Protein AF-A0A4Z1JIU3-F1 (afdb_monomer_lite)

pLDDT: mean 80.01, std 9.58, range [49.5, 91.19]

Radius of gyration: 16.99 Å; chains: 1; bounding box: 35×42×47 Å

Sequence (104 aa):
MFAVFFPEVLVALAAEQWISAEQSVRVFRALGHYSWTIRHRSFADMGGIIVAPKDSDHFAIDSYQLAHMIRNNYISLPPIDINDIRAVNKADGLARAVTMAQMA

Secondary structure (DSSP, 8-state):
-HHHHHHHHHHHHHHHHHHHHHHHHHHHHHTT-TT--HHHHHHIIIII-EE--SSS--EE--HHHHHHHHHTTS-PPP---HHHHHHHHHHHHHHHHHHHHH--

Organism: NCBI:txid278944

Structure (mmCIF, N/CA/C/O backbone):
data_AF-A0A4Z1JIU3-F1
#
_entry.id   AF-A0A4Z1JIU3-F1
#
loop_
_atom_site.group_PDB
_atom_site.id
_atom_site.type_symbol
_atom_site.label_atom_id
_atom_site.label_alt_id
_atom_site.label_comp_id
_atom_site.label_asym_id
_atom_site.label_entity_id
_atom_site.label_seq_id
_atom_site.pdbx_PDB_ins_code
_atom_site.Cartn_x
_atom_site.Cartn_y
_atom_site.Cartn_z
_atom_site.occupancy
_atom_site.B_iso_or_equiv
_atom_site.auth_seq_id
_atom_site.auth_comp_id
_atom_site.auth_asym_id
_atom_site.auth_atom_id
_atom_site.pdbx_PDB_model_num
ATOM 1 N N . MET A 1 1 ? 6.747 -8.770 -32.831 1.00 58.28 1 MET A N 1
ATOM 2 C CA . MET A 1 1 ? 6.940 -7.323 -32.581 1.00 58.28 1 MET A CA 1
ATOM 3 C C . MET A 1 1 ? 6.622 -6.943 -31.131 1.00 58.28 1 MET A C 1
ATOM 5 O O . MET A 1 1 ? 7.490 -6.380 -30.487 1.00 58.28 1 MET A O 1
ATOM 9 N N . PHE A 1 2 ? 5.468 -7.333 -30.566 1.00 63.16 2 PHE A N 1
ATOM 10 C CA . PHE A 1 2 ? 5.099 -7.046 -29.160 1.00 63.16 2 PHE A CA 1
ATOM 11 C C . PHE A 1 2 ? 6.048 -7.612 -28.086 1.00 63.16 2 PHE A C 1
ATOM 13 O O . PHE A 1 2 ? 6.245 -6.976 -27.057 1.00 63.16 2 PHE A O 1
ATOM 20 N N . ALA A 1 3 ? 6.691 -8.758 -28.338 1.00 71.88 3 ALA A N 1
ATOM 21 C CA . ALA A 1 3 ? 7.608 -9.389 -27.381 1.00 71.88 3 ALA A CA 1
ATOM 22 C C . ALA A 1 3 ? 8.849 -8.540 -27.032 1.00 71.88 3 ALA A C 1
ATOM 24 O O . ALA A 1 3 ? 9.443 -8.748 -25.982 1.00 71.88 3 ALA A O 1
ATOM 25 N N . VAL A 1 4 ? 9.230 -7.582 -27.886 1.00 76.25 4 VAL A N 1
ATOM 26 C CA . VAL A 1 4 ? 10.398 -6.712 -27.654 1.00 76.25 4 VAL A CA 1
ATOM 27 C C . VAL A 1 4 ? 10.044 -5.508 -26.775 1.00 76.25 4 VAL A C 1
ATOM 29 O O . VAL A 1 4 ? 10.874 -5.074 -25.989 1.00 76.25 4 VAL A O 1
ATOM 32 N N . PHE A 1 5 ? 8.808 -5.001 -26.859 1.00 80.50 5 PHE A N 1
ATOM 33 C CA . PHE A 1 5 ? 8.344 -3.843 -26.077 1.00 80.50 5 PHE A CA 1
ATOM 34 C C . PHE A 1 5 ? 7.777 -4.224 -24.709 1.00 80.50 5 PHE A C 1
ATOM 36 O O . PHE A 1 5 ? 7.725 -3.399 -23.800 1.00 80.50 5 PHE A O 1
ATOM 43 N N . PHE A 1 6 ? 7.353 -5.477 -24.547 1.00 85.44 6 PHE A N 1
ATOM 44 C CA . PHE A 1 6 ? 6.758 -5.961 -23.305 1.00 85.44 6 PHE A CA 1
ATOM 45 C C . PHE A 1 6 ? 7.643 -5.753 -22.058 1.00 85.44 6 PHE A C 1
ATOM 47 O O . PHE A 1 6 ? 7.107 -5.319 -21.038 1.00 85.44 6 PHE A O 1
ATOM 54 N N . PRO A 1 7 ? 8.976 -5.971 -22.103 1.00 88.56 7 PRO A N 1
ATOM 55 C CA . PRO A 1 7 ? 9.847 -5.684 -20.963 1.00 88.56 7 PRO A CA 1
ATOM 56 C C . PRO A 1 7 ? 9.845 -4.207 -20.558 1.00 88.56 7 PRO A C 1
ATOM 58 O O . PRO A 1 7 ? 9.828 -3.901 -19.371 1.00 88.56 7 PRO A O 1
ATOM 61 N N . GLU A 1 8 ? 9.822 -3.287 -21.522 1.00 89.19 8 GLU A N 1
ATOM 62 C CA . GLU A 1 8 ? 9.842 -1.845 -21.252 1.00 89.19 8 GLU A CA 1
ATOM 63 C C . GLU A 1 8 ? 8.516 -1.365 -20.651 1.00 89.19 8 GLU A C 1
ATOM 65 O O . GLU A 1 8 ? 8.508 -0.615 -19.676 1.00 89.19 8 GLU A O 1
ATOM 70 N N . VAL A 1 9 ? 7.392 -1.898 -21.144 1.00 88.19 9 VAL A N 1
ATOM 71 C CA . VAL A 1 9 ? 6.069 -1.686 -20.537 1.00 88.19 9 VAL A CA 1
ATOM 72 C C . VAL A 1 9 ? 6.032 -2.226 -19.106 1.00 88.19 9 VAL A C 1
ATOM 74 O O . VAL A 1 9 ? 5.537 -1.551 -18.207 1.00 88.19 9 VAL A O 1
ATOM 77 N N . LEU A 1 10 ? 6.592 -3.415 -18.862 1.00 88.69 10 LEU A N 1
ATOM 78 C CA . LEU A 1 10 ? 6.646 -4.003 -17.524 1.00 88.69 10 LEU A CA 1
ATOM 79 C C . LEU A 1 10 ? 7.479 -3.150 -16.556 1.00 88.69 10 LEU A C 1
ATOM 81 O O . LEU A 1 10 ? 7.066 -2.943 -15.416 1.00 88.69 10 LEU A O 1
ATOM 85 N N . VAL A 1 11 ? 8.622 -2.626 -17.009 1.00 90.50 11 VAL A N 1
ATOM 86 C CA . VAL A 1 11 ? 9.456 -1.710 -16.216 1.00 90.50 11 VAL A CA 1
ATOM 87 C C . VAL A 1 11 ? 8.703 -0.414 -15.912 1.00 90.50 11 VAL A C 1
ATOM 89 O O . VAL A 1 11 ? 8.722 0.033 -14.766 1.00 90.50 11 VAL A O 1
ATOM 92 N N . ALA A 1 12 ? 8.001 0.161 -16.891 1.00 91.19 12 ALA A N 1
ATOM 93 C CA . ALA A 1 12 ? 7.203 1.369 -16.691 1.00 91.19 12 ALA A CA 1
ATOM 94 C C . ALA A 1 12 ? 6.082 1.157 -15.657 1.00 91.19 12 ALA A C 1
ATOM 96 O O . ALA A 1 12 ? 5.943 1.954 -14.731 1.00 91.19 12 ALA A O 1
ATOM 97 N N . LEU A 1 13 ? 5.346 0.045 -15.750 1.00 90.19 13 LEU A N 1
ATOM 98 C CA . LEU A 1 13 ? 4.299 -0.311 -14.785 1.00 90.19 13 LEU A CA 1
ATOM 99 C C . LEU A 1 13 ? 4.870 -0.558 -13.382 1.00 90.19 13 LEU A C 1
ATOM 101 O O . LEU A 1 13 ? 4.293 -0.124 -12.386 1.00 90.19 13 LEU A O 1
ATOM 105 N N . ALA A 1 14 ? 6.022 -1.224 -13.279 1.00 87.88 14 ALA A N 1
ATOM 106 C CA . ALA A 1 14 ? 6.692 -1.433 -11.997 1.00 87.88 14 ALA A CA 1
ATOM 107 C C . ALA A 1 14 ? 7.151 -0.104 -11.370 1.00 87.88 14 ALA A C 1
ATOM 109 O O . ALA A 1 14 ? 6.994 0.096 -10.163 1.00 87.88 14 ALA A O 1
ATOM 110 N N . ALA A 1 15 ? 7.671 0.820 -12.182 1.00 89.62 15 ALA A N 1
ATOM 111 C CA . ALA A 1 15 ? 8.046 2.158 -11.735 1.00 89.62 15 ALA A CA 1
ATOM 112 C C . ALA A 1 15 ? 6.824 2.962 -11.263 1.00 89.62 15 ALA A C 1
ATOM 114 O O . ALA A 1 15 ? 6.879 3.604 -10.215 1.00 89.62 15 ALA A O 1
ATOM 115 N N . GLU A 1 16 ? 5.701 2.881 -11.978 1.00 89.69 16 GLU A N 1
ATOM 116 C CA . GLU A 1 16 ? 4.442 3.517 -11.581 1.00 89.69 16 GLU A CA 1
ATOM 117 C C . GLU A 1 16 ? 3.942 2.990 -10.229 1.00 89.69 16 GLU A C 1
ATOM 119 O O . GLU A 1 16 ? 3.629 3.774 -9.328 1.00 89.69 16 GLU A O 1
ATOM 124 N N . GLN A 1 17 ? 3.948 1.667 -10.042 1.00 85.75 17 GLN A N 1
ATOM 125 C CA . GLN A 1 17 ? 3.573 1.037 -8.775 1.00 85.75 17 GLN A CA 1
ATOM 126 C C . GLN A 1 17 ? 4.471 1.489 -7.620 1.00 85.75 17 GLN A C 1
ATOM 128 O O . GLN A 1 17 ? 3.978 1.744 -6.518 1.00 85.75 17 GLN A O 1
ATOM 133 N N . TRP A 1 18 ? 5.775 1.637 -7.872 1.00 86.38 18 TRP A N 1
ATOM 134 C CA . TRP A 1 18 ? 6.722 2.143 -6.883 1.00 86.38 18 TRP A CA 1
ATOM 135 C C . TRP A 1 18 ? 6.436 3.599 -6.502 1.00 86.38 18 TRP A C 1
ATOM 137 O O . TRP A 1 18 ? 6.327 3.922 -5.318 1.00 86.38 18 TRP A O 1
ATOM 147 N N . ILE A 1 19 ? 6.261 4.477 -7.494 1.00 89.75 19 ILE A N 1
ATOM 148 C CA . ILE A 1 19 ? 5.982 5.903 -7.274 1.00 89.75 19 ILE A CA 1
ATOM 149 C C . ILE A 1 19 ? 4.660 6.081 -6.522 1.00 89.75 19 ILE A C 1
ATOM 151 O O . ILE A 1 19 ? 4.607 6.808 -5.527 1.00 89.75 19 ILE A O 1
ATOM 155 N N . SER A 1 20 ? 3.601 5.386 -6.946 1.00 88.81 20 SER A N 1
ATOM 156 C CA . SER A 1 20 ? 2.312 5.394 -6.247 1.00 88.81 20 SER A CA 1
ATOM 157 C C . SER A 1 20 ? 2.464 4.889 -4.808 1.00 88.81 20 SER A C 1
ATOM 159 O O . SER A 1 20 ? 1.862 5.439 -3.879 1.00 88.81 20 SER A O 1
ATOM 161 N N . ALA A 1 21 ? 3.357 3.922 -4.578 1.00 86.44 21 ALA A N 1
ATOM 162 C CA . ALA A 1 21 ? 3.614 3.443 -3.234 1.00 86.44 21 ALA A CA 1
ATOM 163 C C . ALA A 1 21 ? 4.331 4.420 -2.317 1.00 86.44 21 ALA A C 1
ATOM 165 O O . ALA A 1 21 ? 3.948 4.560 -1.151 1.00 86.44 21 ALA A O 1
ATOM 166 N N . GLU A 1 22 ? 5.307 5.153 -2.834 1.00 88.19 22 GLU A N 1
ATOM 167 C CA . GLU A 1 22 ? 5.910 6.247 -2.085 1.00 88.19 22 GLU A CA 1
ATOM 168 C C . GLU A 1 22 ? 4.900 7.353 -1.771 1.00 88.19 22 GLU A C 1
ATOM 170 O O . GLU A 1 22 ? 4.905 7.899 -0.664 1.00 88.19 22 GLU A O 1
ATOM 175 N N . GLN A 1 23 ? 4.007 7.674 -2.711 1.00 91.19 23 GLN A N 1
ATOM 176 C CA . GLN A 1 23 ? 2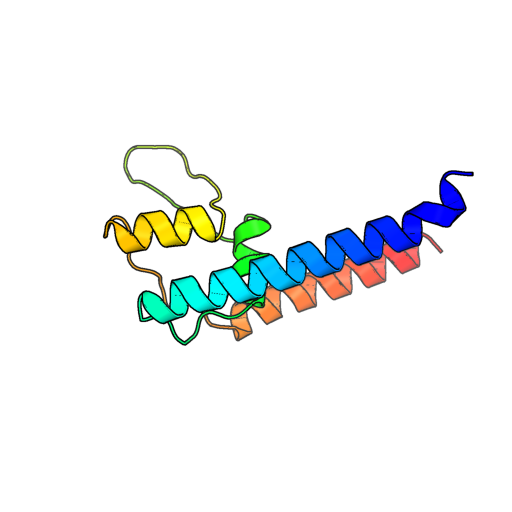.956 8.667 -2.489 1.00 91.19 23 GLN A CA 1
ATOM 177 C C . GLN A 1 23 ? 2.012 8.251 -1.357 1.00 91.19 23 GLN A C 1
ATOM 179 O O . GLN A 1 23 ? 1.713 9.075 -0.492 1.00 91.19 23 GLN A O 1
ATOM 184 N N . SER A 1 24 ? 1.608 6.979 -1.299 1.00 89.06 24 SER A N 1
ATOM 185 C CA . SER A 1 24 ? 0.808 6.450 -0.186 1.00 89.06 24 SER A CA 1
ATOM 186 C C . SER A 1 24 ? 1.510 6.654 1.161 1.00 89.06 24 SER A C 1
ATOM 188 O O . SER A 1 24 ? 0.916 7.198 2.091 1.00 89.06 24 SER A O 1
ATOM 190 N N . VAL A 1 25 ? 2.810 6.349 1.261 1.00 89.81 25 VAL A N 1
ATOM 191 C CA . VAL A 1 25 ? 3.586 6.590 2.493 1.00 89.81 25 VAL A CA 1
ATOM 192 C C . VAL A 1 25 ? 3.583 8.061 2.899 1.00 89.81 25 VAL A C 1
ATOM 194 O O . VAL A 1 25 ? 3.441 8.368 4.082 1.00 89.81 25 VAL A O 1
ATOM 197 N N . ARG A 1 26 ? 3.691 8.987 1.941 1.00 90.44 26 ARG A N 1
ATOM 198 C CA . ARG A 1 26 ? 3.614 10.428 2.230 1.00 90.44 26 ARG A CA 1
ATOM 199 C C . ARG A 1 26 ? 2.242 10.829 2.773 1.00 90.44 26 ARG A C 1
ATOM 201 O O . ARG A 1 26 ? 2.187 11.591 3.735 1.00 90.44 26 ARG A O 1
ATOM 208 N N . VAL A 1 27 ? 1.158 10.299 2.205 1.00 90.19 27 VAL A N 1
ATOM 209 C CA . VAL A 1 27 ? -0.217 10.563 2.666 1.00 90.19 27 VAL A CA 1
ATOM 210 C C . VAL A 1 27 ? -0.419 10.058 4.094 1.00 90.19 27 VAL A C 1
ATOM 212 O O . VAL A 1 27 ? -0.848 10.825 4.952 1.00 90.19 27 VAL A O 1
ATOM 215 N N . PHE A 1 28 ? -0.054 8.809 4.388 1.00 88.69 28 PHE A N 1
ATOM 216 C CA . PHE A 1 28 ? -0.204 8.247 5.735 1.00 88.69 28 PHE A CA 1
ATOM 217 C C . PHE A 1 28 ? 0.693 8.934 6.764 1.00 88.69 28 PHE A C 1
ATOM 219 O O . PHE A 1 28 ? 0.261 9.185 7.888 1.00 88.6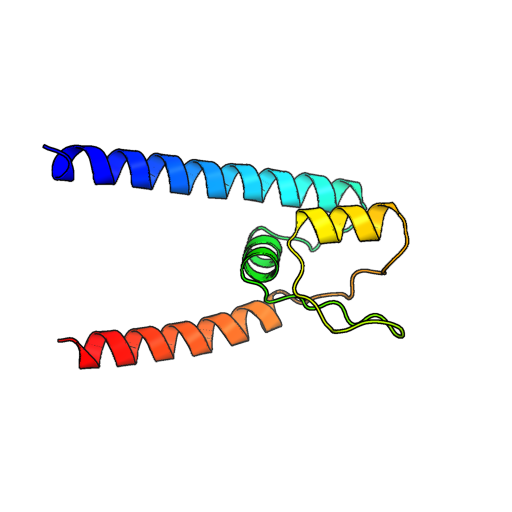9 28 PHE A O 1
ATOM 226 N N . ARG A 1 29 ? 1.908 9.332 6.373 1.00 88.88 29 ARG A N 1
ATOM 227 C CA . ARG A 1 29 ? 2.785 10.134 7.230 1.00 88.88 29 ARG A CA 1
ATOM 228 C C . ARG A 1 29 ? 2.174 11.500 7.550 1.00 88.88 29 ARG A C 1
ATOM 230 O O . ARG A 1 29 ? 2.250 11.930 8.695 1.00 88.88 29 ARG A O 1
ATOM 237 N N . ALA A 1 30 ? 1.535 12.152 6.577 1.00 88.88 30 ALA A N 1
ATOM 238 C CA . ALA A 1 30 ? 0.819 13.412 6.795 1.00 88.88 30 ALA A CA 1
ATOM 239 C C . ALA A 1 30 ? -0.402 13.253 7.721 1.00 88.88 30 ALA A C 1
ATOM 241 O O . ALA A 1 30 ? -0.773 14.201 8.404 1.00 88.88 30 ALA A O 1
ATOM 242 N N . LEU A 1 31 ? -0.992 12.055 7.781 1.00 86.06 31 LEU A N 1
ATOM 243 C CA . LEU A 1 31 ? -2.051 11.689 8.730 1.00 86.06 31 LEU A CA 1
ATOM 244 C C . LEU A 1 31 ? -1.510 11.280 10.118 1.00 86.06 31 LEU A C 1
ATOM 246 O O . LEU A 1 31 ? -2.290 10.923 10.992 1.00 86.06 31 LEU A O 1
ATOM 250 N N . GLY A 1 32 ? -0.189 11.327 10.341 1.00 85.69 32 GLY A N 1
ATOM 251 C CA . GLY A 1 32 ? 0.449 10.970 11.615 1.00 85.69 32 GLY A CA 1
ATOM 252 C C . GLY A 1 32 ? 0.837 9.491 11.755 1.00 85.69 32 GLY A C 1
ATOM 253 O O . GLY A 1 32 ? 1.355 9.089 12.796 1.00 85.69 32 GLY A O 1
ATOM 254 N N . HIS A 1 33 ? 0.653 8.675 10.714 1.00 85.69 33 HIS A N 1
ATOM 255 C CA . HIS A 1 33 ? 0.975 7.245 10.720 1.00 85.69 33 HIS A CA 1
ATOM 256 C C . HIS A 1 33 ? 2.383 6.975 10.168 1.00 85.69 33 HIS A C 1
ATOM 258 O O . HIS A 1 33 ? 2.566 6.557 9.024 1.00 85.69 33 HIS A O 1
ATOM 264 N N . TYR A 1 34 ? 3.407 7.203 10.995 1.00 83.25 34 TYR A N 1
ATOM 265 C CA . TYR A 1 34 ? 4.818 7.033 10.609 1.00 83.25 34 TYR A CA 1
ATOM 266 C C . TYR A 1 34 ? 5.255 5.575 10.401 1.00 83.25 34 TYR A C 1
ATOM 268 O O . TYR A 1 34 ? 6.249 5.336 9.716 1.00 83.25 34 TYR A O 1
ATOM 276 N N . SER A 1 35 ? 4.528 4.610 10.970 1.00 84.25 35 SER A N 1
ATOM 277 C CA . SER A 1 35 ? 4.785 3.173 10.799 1.00 84.25 35 SER A CA 1
ATOM 278 C C . SER A 1 35 ? 4.334 2.634 9.438 1.00 84.25 35 SER A C 1
ATOM 280 O O . SER A 1 35 ? 4.715 1.523 9.066 1.00 84.25 35 SER A O 1
ATOM 282 N N . TRP A 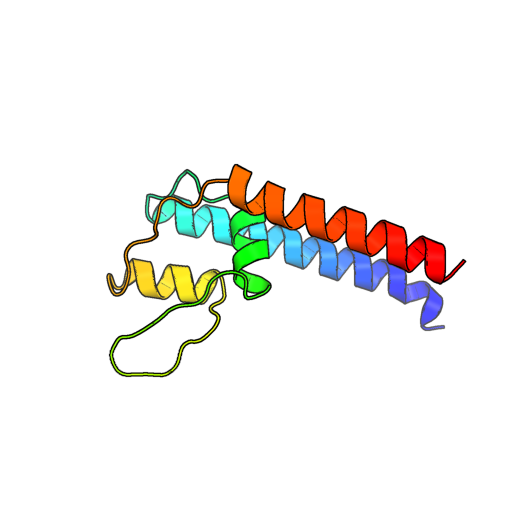1 36 ? 3.554 3.407 8.674 1.00 85.38 36 TRP A N 1
ATOM 283 C CA . TRP A 1 36 ? 3.090 2.999 7.354 1.00 85.38 36 TRP A CA 1
ATOM 284 C C . TRP A 1 36 ? 4.257 2.930 6.365 1.00 85.38 36 TRP A C 1
ATOM 286 O O . TRP A 1 36 ? 5.000 3.892 6.165 1.00 85.38 36 TRP A O 1
ATOM 296 N N . THR A 1 37 ? 4.411 1.780 5.712 1.00 87.56 37 THR A N 1
ATOM 297 C CA . THR A 1 37 ? 5.480 1.530 4.733 1.00 87.56 37 THR A CA 1
ATOM 298 C C . THR A 1 37 ? 4.902 1.109 3.387 1.00 87.56 37 THR A C 1
ATOM 300 O O . THR A 1 37 ? 3.735 0.739 3.295 1.00 87.56 37 THR A O 1
ATOM 303 N N . ILE A 1 38 ? 5.736 1.093 2.341 1.00 86.06 38 ILE A N 1
ATOM 304 C CA . ILE A 1 38 ? 5.363 0.603 1.000 1.00 86.06 38 ILE A CA 1
ATOM 305 C C . ILE A 1 38 ? 4.710 -0.789 1.065 1.00 86.06 38 ILE A C 1
ATOM 307 O O . ILE A 1 38 ? 3.734 -1.045 0.368 1.00 86.06 38 ILE A O 1
ATOM 311 N N . ARG A 1 39 ? 5.185 -1.667 1.962 1.00 84.00 39 ARG A N 1
ATOM 312 C CA . ARG A 1 39 ? 4.606 -3.006 2.152 1.00 84.00 39 ARG A CA 1
ATOM 313 C C . ARG A 1 39 ? 3.172 -2.971 2.673 1.00 84.00 39 ARG A C 1
ATOM 315 O O . ARG A 1 39 ? 2.380 -3.802 2.251 1.00 84.00 39 ARG A O 1
ATOM 322 N N . HIS A 1 40 ? 2.843 -2.028 3.555 1.00 85.38 40 HIS A N 1
ATOM 323 C CA . HIS A 1 40 ? 1.482 -1.880 4.073 1.00 85.38 40 HIS A CA 1
ATOM 324 C C . HIS A 1 40 ? 0.514 -1.489 2.964 1.00 85.38 40 HIS A C 1
ATOM 326 O O . HIS A 1 40 ? -0.557 -2.078 2.857 1.00 85.38 40 HIS A O 1
ATOM 332 N N . ARG A 1 41 ? 0.927 -0.570 2.082 1.00 86.94 41 ARG A N 1
ATOM 333 C CA . ARG A 1 41 ? 0.159 -0.272 0.874 1.00 86.94 41 ARG A CA 1
ATOM 334 C C . ARG A 1 41 ? -0.031 -1.512 0.018 1.00 86.94 41 ARG A C 1
ATOM 336 O O . ARG A 1 41 ? -1.164 -1.809 -0.323 1.00 86.94 41 ARG A O 1
ATOM 343 N N . SER A 1 42 ? 1.049 -2.203 -0.355 1.00 82.44 42 SER A N 1
ATOM 344 C CA . SER A 1 42 ? 0.925 -3.356 -1.253 1.00 82.44 42 SER A CA 1
ATOM 345 C C . SER A 1 42 ? 0.014 -4.424 -0.652 1.00 82.44 42 SER A C 1
ATOM 347 O O . SER A 1 42 ? -0.775 -5.021 -1.367 1.00 82.44 42 SER A O 1
ATOM 349 N N . PHE A 1 43 ? 0.074 -4.620 0.665 1.00 83.38 43 PHE A N 1
ATOM 350 C CA . PHE A 1 43 ? -0.824 -5.519 1.377 1.00 83.38 43 PHE A CA 1
ATOM 351 C C . PHE A 1 43 ? -2.290 -5.062 1.311 1.00 83.38 43 PHE A C 1
ATOM 353 O O . PHE A 1 43 ? -3.159 -5.873 1.007 1.00 83.38 43 PHE A O 1
ATOM 360 N N . ALA A 1 44 ? -2.565 -3.774 1.538 1.00 86.25 44 ALA A N 1
ATOM 361 C CA . ALA A 1 44 ? -3.907 -3.203 1.414 1.00 86.25 44 ALA A CA 1
ATOM 362 C C . ALA A 1 44 ? -4.454 -3.321 -0.018 1.00 86.25 44 ALA A C 1
ATOM 364 O O . ALA A 1 44 ? -5.537 -3.854 -0.218 1.00 86.25 44 ALA A O 1
ATOM 365 N N . ASP A 1 45 ? -3.672 -2.917 -1.020 1.00 84.06 45 ASP A N 1
ATOM 366 C CA . ASP A 1 45 ? -4.077 -2.926 -2.430 1.00 84.06 45 ASP A CA 1
ATOM 367 C C . ASP A 1 45 ? -4.290 -4.351 -2.977 1.00 84.06 45 ASP A C 1
ATOM 369 O O . ASP A 1 45 ? -5.077 -4.550 -3.897 1.00 84.06 45 ASP A O 1
ATOM 373 N N . MET A 1 46 ? -3.630 -5.363 -2.398 1.00 83.38 46 MET A N 1
ATOM 374 C CA . MET A 1 46 ? -3.889 -6.782 -2.691 1.00 83.38 46 MET A CA 1
ATOM 375 C C . MET A 1 46 ? -5.158 -7.326 -2.010 1.00 83.38 46 MET A C 1
ATOM 377 O O . MET A 1 46 ? -5.478 -8.502 -2.171 1.00 83.38 46 MET A O 1
ATOM 381 N N . GLY A 1 47 ? -5.871 -6.504 -1.236 1.00 81.75 47 GLY A N 1
ATOM 382 C CA . GLY A 1 47 ? -7.059 -6.897 -0.481 1.00 81.75 47 GLY A CA 1
ATOM 383 C C . GLY A 1 47 ? -6.761 -7.540 0.875 1.00 81.75 47 GLY A C 1
ATOM 384 O O . GLY A 1 47 ? -7.635 -8.170 1.463 1.00 81.75 47 GLY A O 1
ATOM 385 N N . GLY A 1 48 ? -5.541 -7.385 1.396 1.00 81.12 48 GLY A N 1
ATOM 386 C CA . GLY A 1 48 ? -5.152 -7.890 2.716 1.00 81.12 48 GLY A CA 1
ATOM 387 C C . GLY A 1 48 ? -5.801 -7.141 3.885 1.00 81.12 48 GLY A C 1
ATOM 388 O O . GLY A 1 48 ? -5.782 -7.631 5.013 1.00 81.12 48 GLY A O 1
ATOM 389 N N . ILE A 1 49 ? -6.393 -5.969 3.631 1.00 82.75 49 ILE A N 1
ATOM 390 C CA . ILE A 1 49 ? -7.144 -5.197 4.625 1.00 82.75 49 ILE A CA 1
ATOM 391 C C . ILE A 1 49 ? -8.627 -5.244 4.272 1.00 82.75 49 ILE A C 1
ATOM 393 O O . ILE A 1 49 ? -9.043 -4.795 3.204 1.00 82.75 49 ILE A O 1
ATOM 397 N N . ILE A 1 50 ? -9.422 -5.765 5.205 1.00 84.00 50 ILE A N 1
ATOM 398 C CA . ILE A 1 50 ? -10.873 -5.882 5.083 1.00 84.00 50 ILE A CA 1
ATOM 399 C C . ILE A 1 50 ? -11.508 -5.011 6.160 1.00 84.00 50 ILE A C 1
ATOM 401 O O . ILE A 1 50 ? -11.181 -5.135 7.342 1.00 84.00 50 ILE A O 1
ATOM 405 N N . VAL A 1 51 ? -12.422 -4.132 5.753 1.00 83.25 51 VAL A N 1
ATOM 406 C CA . VAL A 1 51 ? -13.243 -3.360 6.687 1.00 83.25 51 VAL A CA 1
ATOM 407 C C . VAL A 1 51 ? -14.534 -4.116 6.940 1.00 83.25 51 VAL A C 1
ATOM 409 O O . VAL A 1 51 ? -15.173 -4.628 6.021 1.00 83.25 51 VAL A O 1
ATOM 412 N N . ALA A 1 52 ? -14.911 -4.170 8.214 1.00 81.75 52 ALA A N 1
ATOM 413 C CA . ALA A 1 52 ? -16.123 -4.806 8.695 1.00 81.75 52 ALA A CA 1
ATOM 414 C C . ALA A 1 52 ? -17.060 -3.769 9.330 1.00 81.75 52 ALA A C 1
ATOM 416 O O . ALA A 1 52 ? -16.991 -3.548 10.543 1.00 81.75 52 ALA A O 1
ATOM 417 N N . PRO A 1 53 ? -17.913 -3.096 8.539 1.00 79.94 53 PRO A N 1
ATOM 418 C CA . PRO A 1 53 ? -18.959 -2.244 9.088 1.00 79.94 53 PRO A CA 1
ATOM 419 C C . PRO A 1 53 ? -19.986 -3.082 9.855 1.00 79.94 53 PRO A C 1
ATOM 421 O O . PRO A 1 53 ? -20.185 -4.256 9.561 1.00 79.94 53 PRO A O 1
ATOM 424 N N . LYS A 1 54 ? -20.665 -2.477 10.836 1.00 77.88 54 LYS A N 1
ATOM 425 C CA . LYS A 1 54 ? -21.739 -3.160 11.580 1.00 77.88 54 LYS A CA 1
ATOM 426 C C . LYS A 1 54 ? -22.988 -3.419 10.733 1.00 77.88 54 LYS A C 1
ATOM 428 O O . LYS A 1 54 ? -23.695 -4.381 11.003 1.00 77.88 54 LYS A O 1
ATOM 433 N N . ASP A 1 55 ? -23.228 -2.570 9.735 1.00 78.06 55 ASP A N 1
ATOM 434 C CA . ASP A 1 55 ? -24.494 -2.515 8.994 1.00 78.06 55 ASP A CA 1
ATOM 435 C C . ASP A 1 55 ? -24.381 -3.005 7.538 1.00 78.06 55 ASP A C 1
ATOM 437 O O . ASP A 1 55 ? -25.353 -2.929 6.789 1.00 78.06 55 ASP A O 1
ATOM 441 N N . SER A 1 56 ? -23.211 -3.487 7.102 1.00 78.69 56 SER A N 1
ATOM 442 C CA . SER A 1 56 ? -23.006 -3.964 5.730 1.00 78.69 56 SER A CA 1
ATOM 443 C C . SER A 1 56 ? -22.020 -5.123 5.656 1.00 78.69 56 SER A C 1
ATOM 445 O O . SER A 1 56 ? -21.243 -5.355 6.582 1.00 78.69 56 SER A O 1
ATOM 447 N N . ASP A 1 57 ? -22.004 -5.795 4.507 1.00 81.50 57 ASP A N 1
ATOM 448 C CA . ASP A 1 57 ? -21.039 -6.850 4.220 1.00 81.50 57 ASP A CA 1
ATOM 449 C C . ASP A 1 57 ? -19.592 -6.344 4.273 1.00 81.50 57 ASP A C 1
ATOM 451 O O . ASP A 1 57 ? -19.290 -5.169 4.029 1.00 81.50 57 ASP A O 1
ATOM 455 N N . HIS A 1 58 ? -18.692 -7.268 4.606 1.00 84.19 58 HIS A N 1
ATOM 456 C CA . HIS A 1 58 ? -17.256 -7.035 4.644 1.00 84.19 58 HIS A CA 1
ATOM 457 C C . HIS A 1 58 ? -16.717 -6.767 3.239 1.00 84.19 58 HIS A C 1
ATOM 459 O O . HIS A 1 58 ? -17.016 -7.509 2.303 1.00 84.19 58 HIS A O 1
ATOM 465 N N . PHE A 1 59 ? -15.869 -5.750 3.098 1.00 84.25 59 PHE A N 1
ATOM 466 C CA . PHE A 1 59 ? -15.234 -5.438 1.821 1.00 84.25 59 PHE A CA 1
ATOM 467 C C . PHE A 1 59 ? -13.744 -5.157 1.990 1.00 84.25 59 PHE A C 1
ATOM 469 O O . PHE A 1 59 ? -13.298 -4.589 2.992 1.00 84.25 59 PHE A O 1
ATOM 476 N N . ALA A 1 60 ? -12.969 -5.595 0.999 1.00 85.81 60 ALA A N 1
ATOM 477 C CA . ALA A 1 60 ? -11.558 -5.266 0.896 1.00 85.81 60 ALA A CA 1
ATOM 478 C C . ALA A 1 60 ? -11.406 -3.800 0.482 1.00 85.81 60 ALA A C 1
ATOM 480 O O . ALA A 1 60 ? -12.166 -3.313 -0.358 1.00 85.81 60 ALA A O 1
ATOM 481 N N . ILE A 1 61 ? -10.428 -3.114 1.067 1.00 86.81 61 ILE A N 1
ATOM 482 C CA . ILE A 1 61 ? -10.156 -1.707 0.771 1.00 86.81 61 ILE A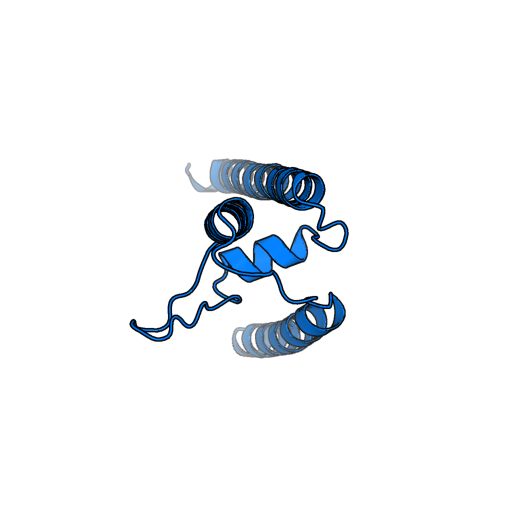 CA 1
ATOM 483 C C . ILE A 1 61 ? -8.733 -1.504 0.294 1.00 86.81 61 ILE A C 1
ATOM 485 O O . ILE A 1 61 ? -7.792 -2.096 0.821 1.00 86.81 61 ILE A O 1
ATOM 489 N N . ASP A 1 62 ? -8.583 -0.608 -0.675 1.00 88.19 62 ASP A N 1
ATOM 490 C CA . ASP A 1 62 ? -7.268 -0.164 -1.110 1.00 88.19 62 ASP A CA 1
ATOM 491 C C . ASP A 1 62 ? -6.651 0.841 -0.116 1.00 88.19 62 ASP A C 1
ATOM 493 O O . ASP A 1 62 ? -7.298 1.377 0.793 1.00 88.19 62 ASP A O 1
ATOM 497 N N . SER A 1 63 ? -5.360 1.112 -0.288 1.00 86.44 63 SER A N 1
ATOM 498 C CA . SER A 1 63 ? -4.611 2.035 0.567 1.00 86.44 63 SER A CA 1
ATOM 499 C C . SER A 1 63 ? -5.106 3.489 0.523 1.00 86.44 63 SER A C 1
ATOM 501 O O . SER A 1 63 ? -5.005 4.200 1.527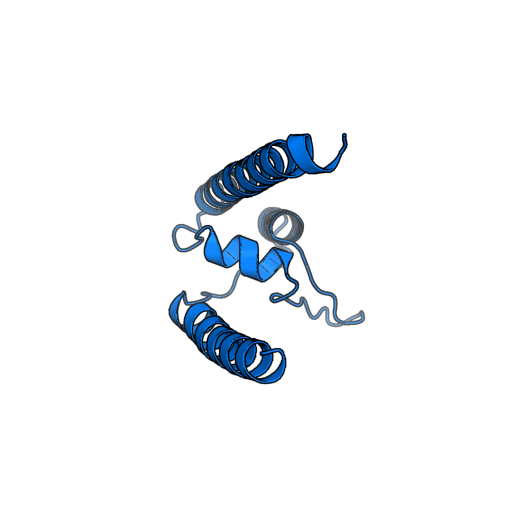 1.00 86.44 63 SER A O 1
ATOM 503 N N . TYR A 1 64 ? -5.645 3.962 -0.599 1.00 87.81 64 TYR A N 1
ATOM 504 C CA . TYR A 1 64 ? -6.150 5.330 -0.743 1.00 87.81 64 TYR A CA 1
ATOM 505 C C . TYR A 1 64 ? -7.555 5.489 -0.148 1.00 87.81 64 TYR A C 1
ATOM 507 O O . TYR A 1 64 ? -7.830 6.495 0.508 1.00 87.81 64 TYR A O 1
ATOM 515 N N . GLN A 1 65 ? -8.421 4.492 -0.309 1.00 88.00 65 GLN A N 1
ATOM 516 C CA . GLN A 1 65 ? -9.716 4.372 0.351 1.00 88.00 65 GLN A CA 1
ATOM 517 C C . GLN A 1 65 ? -9.528 4.321 1.866 1.00 88.00 65 GLN A C 1
ATOM 519 O O . GLN A 1 65 ? -10.183 5.075 2.586 1.00 88.00 65 GLN A O 1
ATOM 524 N N . LEU A 1 66 ? -8.559 3.533 2.344 1.00 87.69 66 LEU A N 1
ATOM 525 C CA . LEU A 1 66 ? -8.169 3.507 3.752 1.00 87.69 66 LEU A CA 1
ATOM 526 C C . LEU A 1 66 ? -7.767 4.904 4.248 1.00 87.69 66 LEU A C 1
ATOM 528 O O . LEU A 1 66 ? -8.282 5.380 5.260 1.00 87.69 66 LEU A O 1
ATOM 532 N N . ALA A 1 67 ? -6.891 5.595 3.510 1.00 87.06 67 ALA A N 1
ATOM 533 C CA . ALA A 1 67 ? -6.466 6.951 3.852 1.00 87.06 67 ALA A CA 1
ATOM 534 C C . ALA A 1 67 ? -7.640 7.946 3.870 1.00 87.06 67 ALA A C 1
ATOM 536 O O . ALA A 1 67 ? -7.690 8.832 4.725 1.00 87.06 67 ALA A O 1
ATOM 537 N N . HIS A 1 68 ? -8.597 7.800 2.950 1.00 88.25 68 HIS A N 1
ATOM 538 C CA . HIS A 1 68 ? -9.796 8.631 2.905 1.00 88.25 68 HIS A CA 1
ATOM 539 C C . HIS A 1 68 ? -10.696 8.399 4.125 1.00 88.25 68 HIS A C 1
ATOM 541 O O . HIS A 1 68 ? -11.174 9.357 4.734 1.00 88.25 68 HIS A O 1
ATOM 547 N N . MET A 1 69 ? -10.881 7.141 4.531 1.00 86.38 69 MET A N 1
ATOM 548 C CA . MET A 1 69 ? -11.677 6.797 5.709 1.00 86.38 69 MET A CA 1
ATOM 549 C C . MET A 1 69 ? -11.039 7.294 7.012 1.00 86.38 69 MET A C 1
ATOM 551 O O . MET A 1 69 ? -11.750 7.815 7.871 1.00 86.38 69 MET A O 1
ATOM 555 N N . ILE A 1 70 ? -9.710 7.208 7.134 1.00 87.12 70 ILE A N 1
ATOM 556 C CA . ILE A 1 70 ? -8.961 7.750 8.280 1.00 87.12 70 ILE A CA 1
ATOM 557 C C . ILE A 1 70 ? -9.069 9.274 8.321 1.00 87.12 70 ILE A C 1
ATOM 559 O O . ILE A 1 70 ? -9.369 9.843 9.367 1.00 87.12 70 ILE A O 1
ATOM 563 N N . ARG A 1 71 ? -8.884 9.951 7.178 1.00 86.69 71 ARG A N 1
ATOM 564 C CA . ARG A 1 71 ? -9.002 11.416 7.091 1.00 86.69 71 ARG A CA 1
ATOM 565 C C . ARG A 1 71 ? -10.372 11.913 7.563 1.00 86.69 71 ARG A C 1
ATOM 567 O O . ARG A 1 71 ? -10.451 12.966 8.186 1.00 86.69 71 ARG A O 1
ATOM 574 N N . ASN A 1 72 ? -11.429 11.161 7.275 1.00 86.00 72 ASN A N 1
ATOM 575 C CA . ASN A 1 72 ? -12.793 11.497 7.673 1.00 86.00 72 ASN A CA 1
ATOM 576 C C . ASN A 1 72 ? -13.180 10.963 9.069 1.00 86.00 72 ASN A C 1
ATOM 578 O O . ASN A 1 72 ? -14.336 11.088 9.457 1.00 86.00 72 ASN A O 1
ATOM 582 N N . ASN A 1 73 ? -12.237 10.390 9.829 1.00 81.19 73 ASN A N 1
ATOM 583 C CA . ASN A 1 73 ? -12.453 9.783 11.149 1.00 81.19 73 ASN A CA 1
ATOM 584 C C . ASN A 1 73 ? -13.505 8.653 11.178 1.00 81.19 73 ASN A C 1
ATOM 586 O O . ASN A 1 73 ? -14.114 8.405 12.217 1.00 81.19 73 ASN A O 1
ATOM 590 N N . TYR A 1 74 ? -13.717 7.941 10.065 1.00 80.81 74 TYR A N 1
ATOM 591 C CA . TYR A 1 74 ? -14.625 6.786 10.039 1.00 80.81 74 TYR A CA 1
ATOM 592 C C . TYR A 1 74 ? -14.019 5.550 10.712 1.00 80.81 74 TYR A C 1
ATOM 594 O O . TYR A 1 74 ? -14.747 4.741 11.283 1.00 80.81 74 TYR A O 1
ATOM 602 N N . ILE A 1 75 ? -12.694 5.397 10.639 1.00 79.06 75 ILE A N 1
ATOM 603 C CA . ILE A 1 75 ? -11.954 4.265 11.207 1.00 79.06 75 ILE A CA 1
ATOM 604 C C . ILE A 1 75 ? -10.617 4.734 11.785 1.00 79.06 75 ILE A C 1
ATOM 606 O O . ILE A 1 75 ? -9.937 5.579 11.200 1.00 79.06 75 ILE A O 1
ATOM 610 N N . SER A 1 76 ? -10.218 4.140 12.908 1.00 75.12 76 SER A N 1
ATOM 611 C CA . SER A 1 76 ? -8.860 4.267 13.440 1.00 75.12 76 SER A CA 1
ATOM 612 C C . SER A 1 76 ? -7.998 3.153 12.863 1.00 75.12 76 SER A C 1
ATOM 614 O O . SER A 1 76 ? -8.363 1.982 12.965 1.00 75.12 76 SER A O 1
ATOM 616 N N . LEU A 1 77 ? -6.853 3.501 12.271 1.00 72.00 77 LEU A N 1
ATOM 617 C CA . LEU A 1 77 ? -5.908 2.504 11.774 1.00 72.00 77 LEU A CA 1
ATOM 618 C C . LEU A 1 77 ? -5.338 1.709 12.965 1.00 72.00 77 LEU A C 1
ATOM 620 O O . LEU A 1 77 ? -4.697 2.318 13.829 1.00 72.00 77 LEU A O 1
ATOM 624 N N . PRO A 1 78 ? -5.536 0.380 13.038 1.00 68.00 78 PRO A N 1
ATOM 625 C CA . PRO A 1 78 ? -4.868 -0.421 14.051 1.00 68.00 78 PRO A CA 1
ATOM 626 C C . PRO A 1 78 ? -3.351 -0.393 13.808 1.00 68.00 78 PRO A C 1
ATOM 628 O O . PRO A 1 78 ? -2.913 -0.236 12.664 1.00 68.00 78 PRO A O 1
ATOM 631 N N . PRO A 1 79 ? -2.519 -0.540 14.851 1.00 66.69 79 PRO A N 1
ATOM 632 C CA . PRO A 1 79 ? -1.084 -0.699 14.670 1.00 66.69 79 PRO A CA 1
ATOM 633 C C . PRO A 1 79 ? -0.823 -2.035 13.963 1.00 66.69 79 PRO A C 1
ATOM 635 O O . PRO A 1 79 ? -0.752 -3.080 14.600 1.00 66.69 79 PRO A O 1
ATOM 638 N N . ILE A 1 80 ? -0.733 -2.006 12.633 1.00 69.94 80 ILE A N 1
ATOM 639 C CA . ILE A 1 80 ? -0.337 -3.164 11.831 1.00 69.94 80 ILE A CA 1
ATOM 640 C C . ILE A 1 80 ? 1.183 -3.270 11.950 1.00 69.94 80 ILE A C 1
ATOM 642 O O . ILE A 1 80 ? 1.900 -2.357 11.533 1.00 69.94 80 ILE A O 1
ATOM 646 N N . ASP A 1 81 ? 1.673 -4.348 12.563 1.00 73.81 81 ASP A N 1
ATOM 647 C CA . ASP A 1 81 ? 3.108 -4.597 12.625 1.00 73.81 81 ASP A CA 1
ATOM 648 C C . ASP A 1 81 ? 3.597 -5.153 11.282 1.00 73.81 81 ASP A C 1
ATOM 650 O O . ASP A 1 81 ? 2.979 -6.009 10.642 1.00 73.81 81 ASP A O 1
ATOM 654 N N . ILE A 1 82 ? 4.765 -4.691 10.852 1.00 72.88 82 ILE A N 1
ATOM 655 C CA . ILE A 1 82 ? 5.385 -5.151 9.613 1.00 72.88 82 ILE A CA 1
ATOM 656 C C . ILE A 1 82 ? 5.782 -6.631 9.687 1.00 72.88 82 ILE A C 1
ATOM 658 O O . ILE A 1 82 ? 5.917 -7.290 8.651 1.00 72.88 82 ILE A O 1
ATOM 662 N N . ASN A 1 83 ? 5.968 -7.158 10.901 1.00 67.12 83 ASN A N 1
ATOM 663 C CA . ASN A 1 83 ? 6.275 -8.564 11.133 1.00 67.12 83 ASN A CA 1
ATOM 664 C C . ASN A 1 83 ? 5.104 -9.479 10.766 1.00 67.12 83 ASN A C 1
ATOM 666 O O . ASN A 1 83 ? 5.340 -10.527 10.161 1.00 67.12 83 ASN A O 1
ATOM 670 N N . ASP A 1 84 ? 3.866 -9.053 11.019 1.00 67.38 84 ASP A N 1
ATOM 671 C CA . ASP A 1 84 ? 2.668 -9.823 10.669 1.00 67.38 84 ASP A CA 1
ATOM 672 C C . ASP A 1 84 ? 2.512 -9.920 9.147 1.00 67.38 84 ASP A C 1
ATOM 674 O O . ASP A 1 84 ? 2.328 -11.005 8.592 1.00 67.38 84 ASP A O 1
ATOM 678 N N . ILE A 1 85 ? 2.737 -8.809 8.437 1.00 72.25 85 ILE A N 1
ATOM 679 C CA . ILE A 1 85 ? 2.753 -8.791 6.964 1.00 72.25 85 ILE A CA 1
ATOM 680 C C . ILE A 1 85 ? 3.869 -9.699 6.421 1.00 72.25 85 ILE A C 1
ATOM 682 O O . ILE A 1 85 ? 3.695 -10.414 5.428 1.00 72.25 85 ILE A O 1
ATOM 686 N N . ARG A 1 86 ? 5.044 -9.696 7.063 1.00 65.56 86 ARG A N 1
ATOM 687 C CA . ARG A 1 86 ? 6.181 -10.528 6.647 1.00 65.56 86 ARG A CA 1
ATOM 688 C C . ARG A 1 86 ? 5.916 -12.018 6.863 1.00 65.56 86 ARG A C 1
ATOM 690 O O . ARG A 1 86 ? 6.393 -12.820 6.059 1.00 65.56 86 ARG A O 1
ATOM 697 N N . ALA A 1 87 ? 5.173 -12.388 7.903 1.00 59.91 87 ALA A N 1
ATOM 698 C CA . ALA A 1 87 ? 4.792 -13.772 8.159 1.00 59.91 87 ALA A CA 1
ATOM 699 C C . ALA A 1 87 ? 3.899 -14.322 7.035 1.00 59.91 87 ALA A C 1
ATOM 701 O O . ALA A 1 87 ? 4.179 -15.405 6.516 1.00 59.91 87 ALA A O 1
ATOM 702 N N . VAL A 1 88 ? 2.917 -13.533 6.581 1.00 65.00 88 VAL A N 1
ATOM 703 C CA . VAL A 1 88 ? 2.057 -13.882 5.434 1.00 65.00 88 VAL A CA 1
ATOM 704 C C . VAL A 1 88 ? 2.884 -14.049 4.155 1.00 65.00 88 VAL A C 1
ATOM 706 O O . VAL A 1 88 ? 2.761 -15.054 3.459 1.00 65.00 88 VAL A O 1
ATOM 709 N N . ASN A 1 89 ? 3.803 -13.119 3.879 1.00 62.75 89 ASN A N 1
ATOM 710 C CA . ASN A 1 89 ? 4.667 -13.19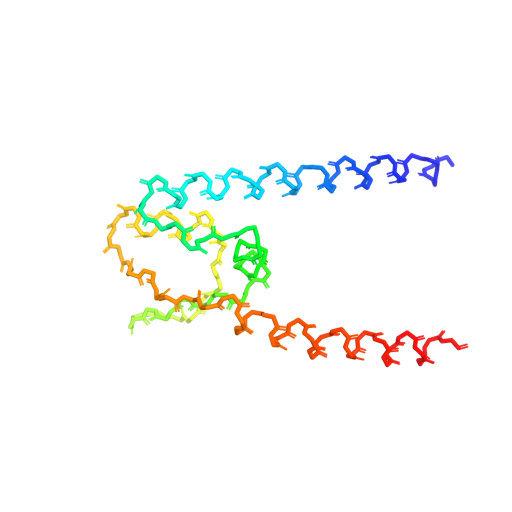1 2.695 1.00 62.75 89 ASN A CA 1
ATOM 711 C C . ASN A 1 89 ? 5.613 -14.411 2.727 1.00 62.75 89 ASN A C 1
ATOM 713 O O . ASN A 1 89 ? 5.855 -15.045 1.705 1.00 62.75 89 ASN A O 1
ATOM 717 N N . LYS A 1 90 ? 6.126 -14.803 3.901 1.00 58.22 90 LYS A N 1
ATOM 718 C CA . LYS A 1 90 ? 6.991 -15.989 4.024 1.00 58.22 90 LYS A CA 1
ATOM 719 C C . LYS A 1 90 ? 6.243 -17.284 3.684 1.00 58.22 90 LYS A C 1
ATOM 721 O O . LYS A 1 90 ? 6.819 -18.147 3.025 1.00 58.22 90 LYS A O 1
ATOM 726 N N . ALA A 1 91 ? 4.988 -17.412 4.114 1.00 61.91 91 ALA A N 1
ATOM 727 C CA . ALA A 1 91 ? 4.141 -18.549 3.759 1.00 61.91 91 ALA A CA 1
ATOM 728 C C . ALA A 1 91 ? 3.835 -18.576 2.249 1.00 61.91 91 ALA A C 1
ATOM 730 O O . ALA A 1 91 ? 3.976 -19.620 1.614 1.00 61.91 91 ALA A O 1
ATOM 731 N N . ASP A 1 92 ? 3.519 -17.418 1.662 1.00 61.34 92 ASP A N 1
ATOM 732 C CA . ASP A 1 92 ? 3.267 -17.285 0.222 1.00 61.34 92 ASP A CA 1
ATOM 733 C C . ASP A 1 92 ? 4.515 -17.593 -0.630 1.00 61.34 92 ASP A C 1
ATOM 735 O O . ASP A 1 92 ? 4.444 -18.297 -1.636 1.00 61.34 92 ASP A O 1
ATOM 739 N N . GLY A 1 93 ? 5.698 -17.153 -0.190 1.00 65.94 93 GLY A N 1
ATOM 740 C CA . GLY A 1 93 ? 6.966 -17.452 -0.859 1.00 65.94 93 GLY A CA 1
ATOM 741 C C . GLY A 1 93 ? 7.290 -18.949 -0.900 1.00 65.94 93 GLY A C 1
ATOM 742 O O . GLY A 1 93 ? 7.784 -19.444 -1.914 1.00 65.94 93 GLY A O 1
ATOM 743 N N . LEU A 1 94 ? 6.966 -19.689 0.165 1.00 66.25 94 LEU A N 1
ATOM 744 C CA . LEU A 1 94 ? 7.107 -21.149 0.188 1.00 66.25 94 LEU A CA 1
ATOM 745 C C . LEU A 1 94 ? 6.105 -21.827 -0.756 1.00 66.25 94 LEU A C 1
ATOM 747 O O . LEU A 1 94 ? 6.487 -22.735 -1.492 1.00 66.25 94 LEU A O 1
ATOM 751 N N . ALA A 1 95 ? 4.855 -21.358 -0.795 1.00 66.38 95 ALA A N 1
ATOM 752 C CA . ALA A 1 95 ? 3.842 -21.875 -1.715 1.00 66.38 95 ALA A CA 1
ATOM 753 C C . ALA A 1 95 ? 4.226 -21.652 -3.189 1.00 66.38 95 ALA A C 1
ATOM 755 O O . ALA A 1 95 ? 4.078 -22.559 -4.014 1.00 66.38 95 ALA A O 1
ATOM 756 N N . ARG A 1 96 ? 4.792 -20.482 -3.521 1.00 70.62 96 ARG A N 1
ATOM 757 C CA . ARG A 1 96 ? 5.340 -20.201 -4.861 1.00 70.62 96 ARG A CA 1
ATOM 758 C C . ARG A 1 96 ? 6.524 -21.092 -5.212 1.00 70.62 96 ARG A C 1
ATOM 760 O O . ARG A 1 96 ? 6.604 -21.570 -6.337 1.00 70.62 96 ARG A O 1
ATOM 767 N N . ALA A 1 97 ? 7.430 -21.342 -4.268 1.00 71.19 97 ALA A N 1
ATOM 768 C CA . ALA A 1 97 ? 8.569 -22.226 -4.509 1.00 71.19 97 ALA A CA 1
ATOM 769 C C . ALA A 1 97 ? 8.114 -23.663 -4.813 1.00 71.19 97 ALA A C 1
ATOM 771 O O . ALA A 1 97 ? 8.615 -24.284 -5.747 1.00 71.19 97 ALA A O 1
ATOM 772 N N . VAL A 1 98 ? 7.121 -24.166 -4.071 1.00 72.81 98 VAL A N 1
ATOM 773 C CA . VAL A 1 98 ? 6.534 -25.492 -4.316 1.00 72.81 98 VAL A CA 1
ATOM 774 C C . VAL A 1 98 ? 5.836 -25.551 -5.675 1.00 72.81 98 VAL A C 1
ATOM 776 O O . VAL A 1 98 ? 6.062 -26.493 -6.426 1.00 72.81 98 VAL A O 1
ATOM 779 N N . THR A 1 99 ? 5.033 -24.549 -6.032 1.00 73.62 99 THR A N 1
ATOM 780 C CA . THR A 1 99 ? 4.335 -24.530 -7.332 1.00 73.62 99 THR A CA 1
ATOM 781 C C . THR A 1 99 ? 5.293 -24.391 -8.515 1.00 73.62 99 THR A C 1
ATOM 783 O O . THR A 1 99 ? 5.097 -25.063 -9.521 1.00 73.62 99 THR A O 1
ATOM 786 N N . MET A 1 100 ? 6.373 -23.610 -8.397 1.00 74.56 100 MET A N 1
ATOM 787 C CA . MET A 1 100 ? 7.424 -23.569 -9.425 1.00 74.56 100 MET A CA 1
ATOM 788 C C . MET A 1 100 ? 8.134 -24.917 -9.578 1.00 74.56 100 MET A C 1
ATOM 790 O O . MET A 1 100 ? 8.388 -25.337 -10.701 1.00 74.56 100 MET A O 1
ATOM 794 N N . ALA A 1 101 ? 8.411 -25.617 -8.474 1.00 75.94 101 ALA A N 1
ATOM 795 C CA . ALA A 1 101 ? 8.990 -26.958 -8.517 1.00 75.94 101 ALA A CA 1
ATOM 796 C C . ALA A 1 101 ? 8.030 -28.006 -9.109 1.00 75.94 101 ALA A C 1
ATOM 798 O O . ALA A 1 101 ? 8.486 -28.985 -9.679 1.00 75.94 101 ALA A O 1
ATOM 799 N N . GLN A 1 102 ? 6.714 -27.805 -8.988 1.00 67.06 102 GLN A N 1
ATOM 800 C CA . GLN A 1 102 ? 5.696 -28.661 -9.612 1.00 67.06 102 GLN A CA 1
ATOM 801 C C . GLN A 1 102 ? 5.509 -28.394 -11.112 1.00 67.06 102 GLN A C 1
ATOM 803 O O . GLN A 1 102 ? 4.960 -29.242 -11.810 1.00 67.06 102 GLN A O 1
ATOM 808 N N . MET A 1 103 ? 5.908 -27.216 -11.597 1.00 63.69 103 MET A N 1
ATOM 809 C CA . MET A 1 103 ? 5.837 -26.836 -13.012 1.00 63.69 103 MET A CA 1
ATOM 810 C C . MET A 1 103 ? 7.148 -27.097 -13.780 1.00 63.69 103 MET A C 1
ATOM 812 O O . MET A 1 103 ? 7.179 -26.860 -14.988 1.00 63.69 103 MET A O 1
ATOM 816 N N . ALA A 1 104 ? 8.206 -27.547 -13.094 1.00 49.50 104 ALA A N 1
ATOM 817 C CA . ALA A 1 104 ? 9.484 -27.974 -13.670 1.00 49.50 104 ALA A CA 1
ATOM 818 C C . ALA A 1 104 ? 9.484 -29.483 -13.952 1.00 49.50 104 ALA A C 1
ATOM 820 O O . ALA A 1 104 ? 10.053 -29.872 -14.996 1.00 49.50 104 ALA A O 1
#

Foldseek 3Di:
DVVVCVVVVVVVVVVVLVVVLVVLCVLCVVLVNNQDHSLNQVCQQVQVDWDDDPPDDIGRHGSVRVSVCSVVVVDDDDPDDVVVSVVVVVVVVVVVVVVVVVVD